Protein AF-A0A9D2LU53-F1 (afdb_monomer_lite)

Foldseek 3Di:
DDLVVLCVLLVHDSPDDPVRLVVSLVVQCQQQPPPHPPVSNDPRVDHNVSNVVSSVVVCVPDCVNVPPPVPDPPPPVPPPPDVVVCVVPDPPDDPDDDDDVVVVVVVVVVVVVD

pLDDT: mean 70.48, std 19.37, range [36.34, 94.06]

Secondary structure (DSSP, 8-state):
--HHHHHHHHT--TT--HHHHHHHHHHHHHHH-TTS-GGG----SS-HHHHHHHHHHHHHH-GGGTTSTTS-----S-SS--GGGGGGGS-S---SPPP-HHHHHHHHHHHH--

Organism: NCBI:txid2838487

InterPro domains:
  IPR001623 DnaJ domain [PF00226] (6-61)
  IPR001623 DnaJ domain [PR00625] (7-25)
  IPR001623 DnaJ domain [PR00625] (25-40)
  IPR001623 DnaJ domain [PR00625] (43-63)
  IPR001623 DnaJ domain [PS50076] (5-72)
  IPR001623 DnaJ domain [SM00271] (4-63)
  IPR001623 DnaJ domain [cd06257] (5-58)
  IPR036869 Chaperone J-domain superfamily [G3DSA:1.10.287.110] (1-62)
  IPR036869 Chaperone J-domain superfamily [SSF46565] (2-61)

Radius of gyration: 22.5 Å; chains: 1; bounding box: 38×45×56 Å

Sequence (114 aa):
MTKTEAFSILGLSPTAGKTEIKKRYRQLMTQVHPDVHESFREAYPYTAQEINTAYALLEKETPVFQNADASGYHKTAHSFCSIDLWVKLIPKGLKEMPENLNLQIQQLLASIKT

Structure (mmCIF, N/CA/C/O backbone):
data_AF-A0A9D2LU53-F1
#
_entry.id   AF-A0A9D2LU53-F1
#
loop_
_atom_site.group_PDB
_atom_site.id
_atom_site.type_symbol
_atom_site.label_atom_id
_atom_site.label_alt_id
_atom_site.label_comp_id
_atom_site.label_asym_id
_atom_site.label_entity_id
_atom_site.label_seq_id
_atom_site.pdbx_PDB_ins_code
_atom_site.Cartn_x
_atom_site.Cartn_y
_atom_site.Cartn_z
_atom_site.occupancy
_atom_site.B_iso_or_equiv
_atom_site.auth_seq_id
_atom_site.auth_comp_id
_atom_site.auth_asym_id
_atom_site.auth_atom_id
_atom_site.pdbx_PDB_model_num
ATOM 1 N N . MET A 1 1 ? 4.186 -0.006 14.122 1.00 76.88 1 MET A N 1
ATOM 2 C CA . MET A 1 1 ? 3.548 0.765 13.045 1.00 76.88 1 MET A CA 1
ATOM 3 C C . MET A 1 1 ? 2.053 0.794 13.310 1.00 76.88 1 MET A C 1
ATOM 5 O O . MET A 1 1 ? 1.490 -0.261 13.586 1.00 76.88 1 MET A O 1
ATOM 9 N N . THR A 1 2 ? 1.442 1.972 13.324 1.00 91.38 2 THR A N 1
ATOM 10 C CA . THR A 1 2 ? 0.004 2.167 13.571 1.00 91.38 2 THR A CA 1
ATOM 11 C C . THR A 1 2 ? -0.784 2.193 12.257 1.00 91.38 2 THR A C 1
ATOM 13 O O . THR A 1 2 ? -0.209 2.360 11.182 1.00 91.38 2 THR A O 1
ATOM 16 N N . LYS A 1 3 ? -2.114 2.042 12.313 1.00 89.50 3 LYS A N 1
ATOM 17 C CA . LYS A 1 3 ? -2.982 2.127 11.125 1.00 89.50 3 LYS A CA 1
ATOM 18 C C . LYS A 1 3 ? -2.814 3.454 10.380 1.00 89.50 3 LYS A C 1
ATOM 20 O O . LYS A 1 3 ? -2.691 3.472 9.160 1.00 89.50 3 LYS A O 1
ATOM 25 N N . THR A 1 4 ? -2.793 4.561 11.117 1.00 90.19 4 THR A N 1
ATOM 26 C CA . THR A 1 4 ? -2.641 5.904 10.546 1.00 90.19 4 THR A CA 1
ATOM 27 C C . THR A 1 4 ? -1.279 6.070 9.881 1.00 90.19 4 THR A C 1
ATOM 29 O O . THR A 1 4 ? -1.207 6.594 8.775 1.00 90.19 4 THR A O 1
ATOM 32 N N . GLU A 1 5 ? -0.213 5.548 10.495 1.00 91.88 5 GLU A N 1
ATOM 33 C CA . GLU A 1 5 ? 1.118 5.496 9.875 1.00 91.88 5 GLU A CA 1
ATOM 34 C C . GLU A 1 5 ? 1.118 4.660 8.592 1.00 91.88 5 GLU A C 1
ATOM 36 O O . GLU A 1 5 ? 1.718 5.073 7.606 1.00 91.88 5 GLU A O 1
ATOM 41 N N . ALA A 1 6 ? 0.409 3.527 8.567 1.00 92.94 6 ALA A N 1
ATOM 42 C CA . ALA A 1 6 ? 0.297 2.682 7.379 1.00 92.94 6 ALA A CA 1
ATOM 43 C C . ALA A 1 6 ? -0.323 3.434 6.192 1.00 92.94 6 ALA A C 1
ATOM 45 O O . ALA A 1 6 ? 0.167 3.344 5.067 1.00 92.94 6 ALA A O 1
ATOM 46 N N . PHE A 1 7 ? -1.382 4.207 6.445 1.00 92.44 7 PHE A N 1
ATOM 47 C CA . PHE A 1 7 ? -2.005 5.051 5.426 1.00 92.44 7 PHE A CA 1
ATOM 48 C C . PHE A 1 7 ? -1.075 6.173 4.960 1.00 92.44 7 PHE A C 1
ATOM 50 O O . PHE A 1 7 ? -0.971 6.400 3.755 1.00 92.44 7 PHE A O 1
ATOM 57 N N . SER A 1 8 ? -0.336 6.803 5.877 1.00 93.31 8 SER A N 1
ATOM 58 C CA . SER A 1 8 ? 0.680 7.804 5.534 1.00 93.31 8 SER A CA 1
ATOM 59 C C . SER A 1 8 ? 1.800 7.225 4.659 1.00 93.31 8 SER A C 1
ATOM 61 O O . SER A 1 8 ? 2.156 7.841 3.657 1.00 93.31 8 SER A O 1
ATOM 63 N N . ILE A 1 9 ? 2.293 6.019 4.972 1.00 93.25 9 ILE A N 1
ATOM 64 C CA . ILE A 1 9 ? 3.332 5.306 4.199 1.00 93.25 9 ILE A CA 1
ATOM 65 C C . ILE A 1 9 ? 2.848 4.906 2.801 1.00 93.25 9 ILE A C 1
ATOM 67 O O . ILE A 1 9 ? 3.660 4.743 1.900 1.00 93.25 9 ILE A O 1
ATOM 71 N N . LEU A 1 10 ? 1.540 4.735 2.592 1.00 91.69 10 LEU A N 1
ATOM 72 C CA . LEU A 1 10 ? 0.971 4.491 1.262 1.00 91.69 10 LEU A CA 1
ATOM 73 C C . LEU A 1 10 ? 0.537 5.780 0.545 1.00 91.69 10 LEU A C 1
ATOM 75 O O . LEU A 1 10 ? 0.115 5.720 -0.613 1.00 91.69 10 LEU A O 1
ATOM 79 N N . GLY A 1 11 ? 0.616 6.935 1.217 1.00 91.19 11 GLY A N 1
ATOM 80 C CA . GLY A 1 11 ? 0.123 8.217 0.713 1.00 91.19 11 GLY A CA 1
ATOM 81 C C . GLY A 1 11 ? -1.395 8.239 0.508 1.00 91.19 11 GLY A C 1
ATOM 82 O O . GLY A 1 11 ? -1.877 8.822 -0.463 1.00 91.19 11 GLY A O 1
ATOM 83 N N . LEU A 1 12 ? -2.145 7.555 1.374 1.00 91.88 12 LEU A N 1
ATOM 84 C CA . LEU A 1 12 ? -3.595 7.396 1.281 1.00 91.88 12 LEU A CA 1
ATOM 85 C C . LEU A 1 12 ? -4.325 8.056 2.453 1.00 91.88 12 LEU A C 1
ATOM 87 O O . LEU A 1 12 ? -3.782 8.226 3.541 1.00 91.88 12 LEU A O 1
ATOM 91 N N . SER A 1 13 ? -5.600 8.379 2.232 1.00 89.38 13 SER A N 1
ATOM 92 C CA . SER A 1 13 ? -6.502 8.790 3.310 1.00 89.38 13 SER A CA 1
ATOM 93 C C . SER A 1 13 ? -6.794 7.611 4.254 1.00 89.38 13 SER A C 1
ATOM 95 O O . SER A 1 13 ? -6.983 6.495 3.765 1.00 89.38 13 SER A O 1
ATOM 97 N N . PRO A 1 14 ? -6.961 7.830 5.574 1.00 87.12 14 PRO A N 1
ATOM 98 C CA . PRO A 1 14 ? -7.431 6.804 6.514 1.00 87.12 14 PRO A CA 1
ATOM 99 C C . PRO A 1 14 ? -8.806 6.206 6.177 1.00 87.12 14 PRO A C 1
ATOM 101 O O . PRO A 1 14 ? -9.181 5.164 6.711 1.00 87.12 14 PRO A O 1
ATOM 104 N N . THR A 1 15 ? -9.569 6.875 5.308 1.00 84.75 15 THR A N 1
ATOM 105 C CA . THR A 1 15 ? -10.874 6.427 4.799 1.00 84.75 15 THR A CA 1
ATOM 106 C C . THR A 1 15 ? -10.786 5.664 3.473 1.00 84.75 15 THR A C 1
ATOM 108 O O . THR A 1 15 ? -11.820 5.275 2.930 1.00 84.75 15 THR A O 1
ATOM 111 N N . ALA A 1 16 ? -9.580 5.459 2.929 1.00 87.06 16 ALA A N 1
ATOM 112 C CA . ALA A 1 16 ? -9.385 4.830 1.627 1.00 87.06 16 ALA A CA 1
ATOM 113 C C . ALA A 1 16 ? -9.884 3.376 1.605 1.00 87.06 16 ALA A C 1
ATOM 115 O O . ALA A 1 16 ? -9.680 2.594 2.538 1.00 87.06 16 ALA A O 1
ATOM 116 N N . GLY A 1 17 ? -10.527 3.007 0.498 1.00 84.44 17 GLY A N 1
ATOM 117 C CA . GLY A 1 17 ? -11.070 1.667 0.297 1.00 84.44 17 GLY A CA 1
ATOM 118 C C . GLY A 1 17 ? -10.005 0.627 -0.072 1.00 84.44 17 GLY A C 1
ATOM 119 O O . GLY A 1 17 ? -8.924 0.941 -0.566 1.00 84.44 17 GLY A O 1
ATOM 120 N N . LYS A 1 18 ? -10.344 -0.658 0.080 1.00 85.06 18 LYS A N 1
ATOM 121 C CA . LYS A 1 18 ? -9.472 -1.811 -0.239 1.00 85.06 18 LYS A CA 1
ATOM 122 C C . LYS A 1 18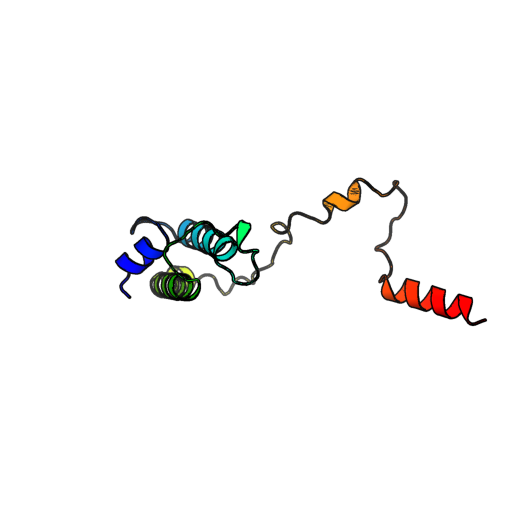 ? -8.882 -1.775 -1.656 1.00 85.06 18 LYS A C 1
ATOM 124 O O . LYS A 1 18 ? -7.724 -2.138 -1.858 1.00 85.06 18 LYS A O 1
ATOM 129 N N . THR A 1 19 ? -9.677 -1.377 -2.646 1.00 85.25 19 THR A N 1
ATOM 130 C CA . THR A 1 19 ? -9.247 -1.281 -4.051 1.00 85.25 19 THR A CA 1
ATOM 131 C C . THR A 1 19 ? -8.170 -0.218 -4.238 1.00 85.25 19 THR A C 1
ATOM 133 O O . THR A 1 19 ? -7.211 -0.432 -4.977 1.00 85.25 19 THR A O 1
ATOM 136 N N . GLU A 1 20 ? -8.298 0.896 -3.526 1.00 89.38 20 GLU A N 1
ATOM 137 C CA . GLU A 1 20 ? -7.374 2.020 -3.567 1.00 89.38 20 GLU A CA 1
ATOM 138 C C . GLU A 1 20 ? -6.058 1.694 -2.857 1.00 89.38 20 GLU A C 1
ATOM 140 O O . GLU A 1 20 ? -4.992 1.916 -3.430 1.00 89.38 20 GLU A O 1
ATOM 145 N N . ILE A 1 21 ? -6.133 1.023 -1.701 1.00 90.38 21 ILE A N 1
ATOM 146 C CA . ILE A 1 21 ? -4.969 0.474 -0.986 1.00 90.38 21 ILE A CA 1
ATOM 147 C C . ILE A 1 21 ? -4.160 -0.452 -1.901 1.00 90.38 21 ILE A C 1
ATOM 149 O O . ILE A 1 21 ? -2.960 -0.251 -2.092 1.00 90.38 21 ILE A O 1
ATOM 153 N N . LYS A 1 22 ? -4.817 -1.426 -2.546 1.00 89.44 22 LYS A N 1
ATOM 154 C CA . LYS A 1 22 ? -4.150 -2.352 -3.478 1.00 89.44 22 LYS A CA 1
ATOM 155 C C . LYS A 1 22 ?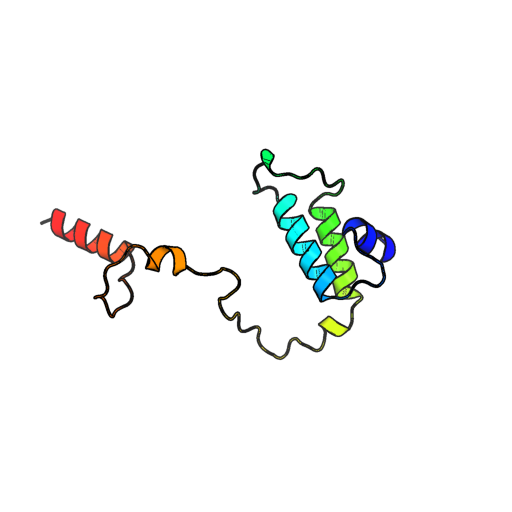 -3.562 -1.640 -4.691 1.00 89.44 22 LYS A C 1
ATOM 157 O O . LYS A 1 22 ? -2.461 -1.972 -5.126 1.00 89.44 22 LYS A O 1
ATOM 162 N N . LYS A 1 23 ? -4.292 -0.681 -5.262 1.00 91.12 23 LYS A N 1
ATOM 163 C CA . LYS A 1 23 ? -3.831 0.078 -6.428 1.00 91.12 23 LYS A CA 1
ATOM 164 C C . LYS A 1 23 ? -2.560 0.854 -6.095 1.00 91.12 23 LYS A C 1
ATOM 166 O O . LYS A 1 23 ? -1.591 0.749 -6.846 1.00 91.12 23 LYS A O 1
ATOM 171 N N . ARG A 1 24 ? -2.546 1.574 -4.970 1.00 91.69 24 ARG A N 1
ATOM 172 C CA . ARG A 1 24 ? -1.380 2.360 -4.561 1.00 91.69 24 ARG A CA 1
ATOM 173 C C . ARG A 1 24 ? -0.189 1.496 -4.195 1.00 91.69 24 ARG A C 1
ATOM 175 O O . ARG A 1 24 ? 0.908 1.777 -4.663 1.00 91.69 24 ARG A O 1
ATOM 182 N N . TYR A 1 25 ? -0.417 0.410 -3.462 1.00 92.38 25 TYR A N 1
ATOM 183 C CA . TYR A 1 25 ? 0.624 -0.566 -3.151 1.00 92.38 25 TYR A CA 1
ATOM 184 C C . TYR A 1 25 ? 1.338 -1.072 -4.415 1.00 92.38 25 TYR A C 1
ATOM 186 O O . TYR A 1 25 ? 2.565 -1.048 -4.488 1.00 92.38 25 TYR A O 1
ATOM 194 N N . ARG A 1 26 ? 0.578 -1.457 -5.452 1.00 90.31 26 ARG A N 1
ATOM 195 C CA . ARG A 1 26 ? 1.154 -1.922 -6.726 1.00 90.31 26 ARG A CA 1
ATOM 196 C C . ARG A 1 26 ? 1.991 -0.845 -7.412 1.00 90.31 26 ARG A C 1
ATOM 198 O O . ARG A 1 26 ? 3.073 -1.154 -7.888 1.00 90.31 26 ARG A O 1
ATOM 205 N N . GLN A 1 27 ? 1.504 0.396 -7.442 1.00 89.81 27 GLN A N 1
ATOM 206 C CA . GLN A 1 27 ? 2.242 1.522 -8.021 1.00 89.81 27 GLN A CA 1
ATOM 207 C C . GLN A 1 27 ? 3.569 1.755 -7.294 1.00 89.81 27 GLN A C 1
ATOM 209 O O . GLN A 1 27 ? 4.602 1.856 -7.944 1.00 89.81 27 GLN A O 1
ATOM 214 N N . LEU A 1 28 ? 3.545 1.770 -5.958 1.00 89.88 28 LEU A N 1
ATOM 215 C CA . LEU A 1 28 ? 4.742 1.971 -5.142 1.00 89.88 28 LEU A CA 1
ATOM 216 C C . LEU A 1 28 ? 5.751 0.832 -5.318 1.00 89.88 28 LEU A C 1
ATOM 218 O O . LEU A 1 28 ? 6.942 1.086 -5.464 1.00 89.88 28 LEU A O 1
ATOM 222 N N . MET A 1 29 ? 5.298 -0.421 -5.384 1.00 89.50 29 MET A N 1
ATOM 223 C CA . MET A 1 29 ? 6.204 -1.544 -5.636 1.00 89.50 29 MET A CA 1
ATOM 224 C C . MET A 1 29 ? 6.849 -1.473 -7.017 1.00 89.50 29 MET A C 1
ATOM 226 O O . MET A 1 29 ? 8.038 -1.732 -7.133 1.00 89.50 29 MET A O 1
ATOM 230 N N . THR A 1 30 ? 6.125 -1.053 -8.055 1.00 85.44 30 THR A N 1
ATOM 231 C CA . THR A 1 30 ? 6.725 -0.839 -9.382 1.00 85.44 30 THR A CA 1
ATOM 232 C C . THR A 1 30 ? 7.784 0.270 -9.389 1.00 85.44 30 THR A C 1
ATOM 234 O O . THR A 1 30 ? 8.625 0.278 -10.275 1.00 85.44 30 THR A O 1
ATOM 237 N N . GLN A 1 31 ? 7.775 1.184 -8.418 1.00 84.00 31 GLN A N 1
ATOM 238 C CA . GLN A 1 31 ? 8.757 2.269 -8.320 1.00 84.00 31 GLN A CA 1
ATOM 239 C C . GLN A 1 31 ? 9.949 1.916 -7.422 1.00 84.00 31 GLN A C 1
ATOM 241 O O . GLN A 1 31 ? 11.082 2.277 -7.723 1.00 84.00 31 GLN A O 1
ATOM 246 N N . VAL A 1 32 ? 9.700 1.229 -6.303 1.00 85.00 32 VAL A N 1
ATOM 247 C CA . VAL A 1 32 ? 10.698 1.027 -5.237 1.00 85.00 32 VAL A CA 1
ATOM 248 C C . VAL A 1 32 ? 11.397 -0.337 -5.335 1.00 85.00 32 VAL A C 1
ATOM 250 O O . VAL A 1 32 ? 12.426 -0.541 -4.683 1.00 85.00 32 VAL A O 1
ATOM 253 N N . HIS A 1 33 ? 10.874 -1.274 -6.138 1.00 77.06 33 HIS A N 1
ATOM 254 C CA . HIS A 1 33 ? 11.430 -2.623 -6.247 1.00 77.06 33 HIS A CA 1
ATOM 255 C C . HIS A 1 33 ? 12.897 -2.596 -6.719 1.00 77.06 33 HIS A C 1
ATOM 257 O O . HIS A 1 33 ? 13.213 -1.894 -7.676 1.00 77.06 33 HIS A O 1
ATOM 263 N N . PRO A 1 34 ? 13.797 -3.369 -6.084 1.00 75.50 34 PRO A N 1
ATOM 264 C CA . PRO A 1 34 ? 15.235 -3.325 -6.371 1.00 75.50 34 PRO A CA 1
ATOM 265 C C . PRO A 1 34 ? 15.616 -3.761 -7.795 1.00 75.50 34 PRO A C 1
ATOM 267 O O . PRO A 1 34 ? 16.709 -3.448 -8.246 1.00 75.50 34 PRO A O 1
ATOM 270 N N . ASP A 1 35 ? 14.730 -4.473 -8.493 1.00 77.75 35 ASP A N 1
ATOM 271 C CA . ASP A 1 35 ? 14.906 -4.876 -9.902 1.00 77.75 35 ASP A CA 1
ATOM 272 C C . ASP A 1 35 ? 14.562 -3.754 -10.900 1.00 77.75 35 ASP A C 1
ATOM 274 O O . ASP A 1 35 ? 14.796 -3.871 -12.099 1.00 77.75 35 ASP A O 1
ATOM 278 N N . VAL A 1 36 ? 13.972 -2.654 -10.425 1.00 75.00 36 VAL A N 1
ATOM 279 C CA . VAL A 1 36 ? 13.637 -1.504 -11.266 1.00 75.00 36 VAL A CA 1
ATOM 280 C C . VAL A 1 36 ? 14.874 -0.620 -11.370 1.00 75.00 36 VAL A C 1
ATOM 282 O O . VAL A 1 36 ? 15.501 -0.290 -10.365 1.00 75.00 36 VAL A O 1
ATOM 285 N N . HIS A 1 37 ? 15.234 -0.233 -12.596 1.00 65.81 37 HIS A N 1
ATOM 286 C CA . HIS A 1 37 ? 16.383 0.635 -12.845 1.00 65.81 37 HIS A CA 1
ATOM 287 C C . HIS A 1 37 ? 16.302 1.927 -12.014 1.00 65.81 37 HIS A C 1
ATOM 289 O O . HIS A 1 37 ? 15.303 2.645 -12.077 1.00 65.81 37 HIS A O 1
ATOM 295 N N . GLU A 1 38 ? 17.391 2.251 -11.304 1.00 66.31 38 GLU A N 1
ATOM 296 C CA . GLU A 1 38 ? 17.539 3.411 -10.401 1.00 66.31 38 GLU A CA 1
ATOM 297 C C . GLU A 1 38 ? 17.080 4.740 -11.038 1.00 66.31 38 GLU A C 1
ATOM 299 O O . GLU A 1 38 ? 16.577 5.627 -10.357 1.00 66.31 38 GLU A O 1
ATOM 304 N N . SER A 1 39 ? 17.180 4.861 -12.366 1.00 64.56 39 SER A N 1
ATOM 305 C CA . SER A 1 39 ? 16.753 6.028 -13.149 1.00 64.56 39 SER A CA 1
ATOM 306 C C . SER A 1 39 ? 15.250 6.333 -13.081 1.00 64.56 39 SER A C 1
ATOM 308 O O . SER A 1 39 ? 14.857 7.471 -13.319 1.00 64.56 39 SER A O 1
ATOM 310 N N . PHE A 1 40 ? 14.412 5.338 -12.780 1.00 60.66 40 PHE A N 1
ATOM 311 C CA . PHE A 1 40 ? 12.954 5.480 -12.649 1.00 60.66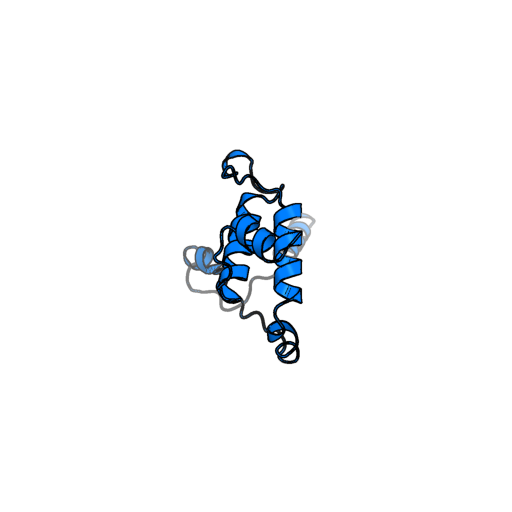 40 PHE A CA 1
ATOM 312 C C . PHE A 1 40 ? 12.486 5.503 -11.195 1.00 60.66 40 PHE A C 1
ATOM 314 O O . PHE A 1 40 ? 11.280 5.517 -10.933 1.00 60.66 40 PHE A O 1
ATOM 321 N N . ARG A 1 41 ? 13.425 5.499 -10.245 1.00 64.56 41 ARG A N 1
ATOM 322 C CA . ARG A 1 41 ? 13.114 5.559 -8.826 1.00 64.56 41 ARG A CA 1
ATOM 323 C C . ARG A 1 41 ? 12.633 6.970 -8.506 1.00 64.56 41 ARG A C 1
ATOM 325 O O . ARG A 1 41 ? 13.421 7.871 -8.233 1.00 64.56 41 ARG A O 1
ATOM 332 N N . GLU A 1 42 ? 11.320 7.179 -8.582 1.00 65.12 42 GLU A N 1
ATOM 333 C CA . GLU A 1 42 ? 10.709 8.340 -7.941 1.00 65.12 42 GLU A CA 1
ATOM 334 C C . GLU A 1 42 ? 11.150 8.320 -6.474 1.00 65.12 42 GLU A C 1
ATOM 336 O O . GLU A 1 42 ? 11.107 7.269 -5.830 1.00 65.12 42 GLU A O 1
ATOM 341 N N . ALA A 1 43 ? 11.648 9.456 -5.977 1.00 70.88 43 ALA A N 1
ATOM 342 C CA . ALA A 1 43 ? 12.196 9.591 -4.632 1.00 70.88 43 ALA A CA 1
ATOM 343 C C . ALA A 1 43 ? 11.072 9.482 -3.590 1.00 70.88 43 ALA A C 1
ATOM 345 O O . ALA A 1 43 ? 10.640 10.467 -2.994 1.00 70.88 43 ALA A O 1
ATOM 346 N N . TYR A 1 44 ? 10.552 8.272 -3.412 1.00 82.44 44 TYR A N 1
ATOM 347 C CA . TYR A 1 44 ? 9.623 7.955 -2.353 1.00 82.44 44 TYR A CA 1
ATOM 348 C C . TYR A 1 44 ? 10.426 7.777 -1.061 1.00 82.44 44 TYR A C 1
ATOM 350 O O . TYR A 1 44 ? 11.423 7.053 -1.062 1.00 82.44 44 TYR A O 1
ATOM 358 N N . PRO A 1 45 ? 10.033 8.430 0.044 1.00 84.25 45 PRO A N 1
ATOM 359 C CA . PRO A 1 45 ? 10.846 8.468 1.259 1.00 84.25 45 PRO A CA 1
ATOM 360 C C . PRO A 1 45 ? 10.873 7.134 2.018 1.00 84.25 45 PRO A C 1
ATOM 362 O O . PRO A 1 45 ? 11.629 7.004 2.976 1.00 84.25 45 PRO A O 1
ATOM 365 N N . TYR A 1 46 ? 10.055 6.160 1.607 1.00 88.44 46 TYR A N 1
ATOM 366 C CA . TYR A 1 46 ? 9.903 4.872 2.275 1.00 88.44 46 TYR A CA 1
ATOM 367 C C . TYR A 1 46 ? 10.470 3.726 1.440 1.00 88.44 46 TYR A C 1
ATOM 369 O O . TYR A 1 46 ? 10.322 3.665 0.217 1.00 88.44 46 TYR A O 1
ATOM 377 N N . THR A 1 47 ? 11.083 2.774 2.132 1.00 89.25 47 THR A N 1
ATOM 378 C CA . THR A 1 47 ? 11.639 1.551 1.556 1.00 89.25 47 THR A CA 1
ATOM 379 C C . THR A 1 47 ? 10.544 0.554 1.171 1.00 89.25 47 THR A C 1
ATOM 381 O O . THR A 1 47 ? 9.437 0.558 1.714 1.00 89.25 47 THR A O 1
ATOM 384 N N . ALA A 1 48 ? 10.869 -0.384 0.273 1.00 89.38 48 ALA A N 1
ATOM 385 C CA . ALA A 1 48 ? 9.948 -1.463 -0.093 1.00 89.38 48 ALA A CA 1
ATOM 386 C C . ALA A 1 48 ? 9.496 -2.281 1.132 1.00 89.38 48 ALA A C 1
ATOM 388 O O . ALA A 1 48 ? 8.353 -2.733 1.197 1.00 89.38 48 ALA A O 1
ATOM 389 N N . GLN A 1 49 ? 10.374 -2.445 2.124 1.00 90.38 49 GLN A N 1
ATOM 390 C CA . GLN A 1 49 ? 10.054 -3.155 3.357 1.00 90.38 49 GLN A CA 1
ATOM 391 C C . GLN A 1 49 ? 8.970 -2.430 4.163 1.00 90.38 49 GLN A C 1
ATOM 393 O O . GLN A 1 49 ? 8.010 -3.070 4.581 1.00 90.38 49 GLN A O 1
ATOM 398 N N . GLU A 1 50 ? 9.081 -1.113 4.333 1.00 92.38 50 GLU A N 1
ATOM 399 C CA . GLU A 1 50 ? 8.085 -0.301 5.048 1.00 92.38 50 GLU A CA 1
ATOM 400 C C . GLU A 1 50 ? 6.736 -0.270 4.322 1.00 92.38 50 GLU A C 1
ATOM 402 O O . GLU A 1 50 ? 5.678 -0.359 4.941 1.00 92.38 50 GLU A O 1
ATOM 407 N N . ILE A 1 51 ? 6.755 -0.224 2.989 1.00 93.00 51 ILE A N 1
ATOM 408 C CA . ILE A 1 51 ? 5.530 -0.287 2.184 1.00 93.00 51 ILE A CA 1
ATOM 409 C C . ILE A 1 51 ? 4.848 -1.661 2.338 1.00 93.00 51 ILE A C 1
ATOM 411 O O . ILE A 1 51 ? 3.621 -1.743 2.439 1.00 93.00 51 ILE A O 1
ATOM 415 N N . ASN A 1 52 ? 5.625 -2.748 2.399 1.00 92.31 52 ASN A N 1
ATOM 416 C CA . ASN A 1 52 ? 5.102 -4.100 2.615 1.00 92.31 52 ASN A CA 1
ATOM 417 C C . ASN A 1 52 ? 4.512 -4.280 4.020 1.00 92.31 52 ASN A C 1
ATOM 419 O O . ASN A 1 52 ? 3.428 -4.854 4.153 1.00 92.31 52 ASN A O 1
ATOM 423 N N . THR A 1 53 ? 5.182 -3.779 5.064 1.00 94.06 53 THR A N 1
ATOM 424 C CA . THR A 1 53 ? 4.650 -3.836 6.436 1.00 94.06 53 THR A CA 1
ATOM 425 C C . THR A 1 53 ? 3.367 -3.014 6.565 1.00 94.06 53 THR A C 1
ATOM 427 O O . THR A 1 53 ? 2.423 -3.466 7.219 1.00 94.06 53 THR A O 1
ATOM 430 N N . ALA A 1 54 ? 3.285 -1.868 5.881 1.00 93.69 54 ALA A N 1
ATOM 431 C CA . ALA A 1 54 ? 2.074 -1.060 5.787 1.00 93.69 54 ALA A CA 1
ATOM 432 C C . ALA A 1 54 ? 0.906 -1.776 5.131 1.00 93.69 54 ALA A C 1
ATOM 434 O O . ALA A 1 54 ? -0.185 -1.830 5.708 1.00 93.69 54 ALA A O 1
ATOM 435 N N . TYR A 1 55 ? 1.136 -2.387 3.975 1.00 92.56 55 TYR A N 1
ATOM 436 C CA . TYR A 1 55 ? 0.100 -3.144 3.291 1.00 92.56 55 TYR A CA 1
ATOM 437 C C . TYR A 1 55 ? -0.405 -4.330 4.131 1.00 92.56 55 TYR A C 1
ATOM 439 O O . TYR A 1 55 ? -1.615 -4.481 4.300 1.00 92.56 55 TYR A O 1
ATOM 447 N N . ALA A 1 56 ? 0.499 -5.117 4.724 1.00 91.69 56 ALA A N 1
ATOM 448 C CA . ALA A 1 56 ? 0.138 -6.285 5.531 1.00 91.69 56 ALA A CA 1
ATOM 449 C C . ALA A 1 56 ? -0.713 -5.924 6.763 1.00 91.69 56 ALA A C 1
ATOM 451 O O . ALA A 1 56 ? -1.642 -6.651 7.121 1.00 91.69 56 ALA A O 1
ATOM 452 N N . LEU A 1 57 ? -0.425 -4.785 7.404 1.00 91.81 57 LEU A N 1
ATOM 453 C CA . LEU A 1 57 ? -1.213 -4.296 8.535 1.00 91.81 57 LEU A CA 1
ATOM 454 C C . LEU A 1 57 ? -2.635 -3.917 8.099 1.00 91.81 57 LEU A C 1
ATOM 456 O O . LEU A 1 57 ? -3.605 -4.349 8.724 1.00 91.81 57 LEU A O 1
ATOM 460 N N . LEU A 1 58 ? -2.771 -3.170 6.998 1.00 88.31 58 LEU A N 1
ATOM 461 C CA . LEU A 1 58 ? -4.079 -2.767 6.472 1.00 88.31 58 LEU A CA 1
ATOM 462 C C . LEU A 1 58 ? -4.903 -3.956 5.958 1.00 88.31 58 LEU A C 1
ATOM 464 O O . LEU A 1 58 ? -6.125 -3.973 6.112 1.00 88.31 58 LEU A O 1
ATOM 468 N N . GLU A 1 59 ? -4.251 -4.965 5.380 1.00 85.50 59 GLU A N 1
ATOM 469 C CA . GLU A 1 59 ? -4.893 -6.202 4.925 1.00 85.50 59 GLU A CA 1
ATOM 470 C C . GLU A 1 59 ? -5.435 -7.032 6.099 1.00 85.50 59 GLU A C 1
ATOM 472 O O . GLU A 1 59 ? -6.557 -7.531 6.035 1.00 85.50 59 GLU A O 1
ATOM 477 N N . LYS A 1 60 ? -4.698 -7.107 7.216 1.00 82.69 60 LYS A N 1
ATOM 478 C CA . LYS A 1 60 ? -5.142 -7.814 8.428 1.00 82.69 60 LYS A CA 1
ATOM 479 C C . LYS A 1 60 ? -6.317 -7.124 9.127 1.00 82.69 60 LYS A C 1
ATOM 481 O O . LYS A 1 60 ? -7.186 -7.794 9.678 1.00 82.69 60 LYS A O 1
ATOM 486 N N . GLU A 1 61 ? -6.344 -5.795 9.125 1.00 72.88 61 GLU A N 1
ATOM 487 C CA . GLU A 1 61 ? -7.398 -5.010 9.781 1.00 72.88 61 GLU A CA 1
ATOM 488 C C . GLU A 1 61 ? -8.704 -4.926 8.990 1.00 72.88 61 GLU A C 1
ATOM 490 O O . GLU 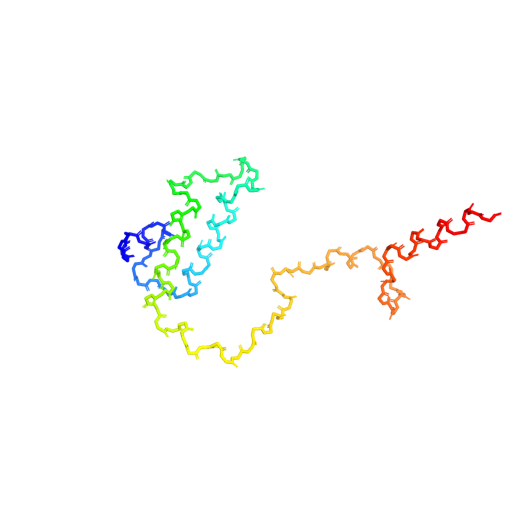A 1 61 ? -9.716 -4.457 9.511 1.00 72.88 61 GLU A O 1
ATOM 495 N N . THR A 1 62 ? -8.700 -5.336 7.725 1.00 65.44 62 THR A N 1
ATOM 496 C CA . THR A 1 62 ? -9.883 -5.277 6.874 1.00 65.44 62 THR A CA 1
ATOM 497 C C . THR A 1 62 ? -10.557 -6.660 6.846 1.00 65.44 62 THR A C 1
ATOM 499 O O . THR A 1 62 ? -10.176 -7.527 6.062 1.00 65.44 62 THR A O 1
ATOM 502 N N . PRO A 1 63 ? -11.618 -6.904 7.646 1.00 57.56 63 PRO A N 1
ATOM 503 C CA . PRO A 1 63 ? -12.299 -8.210 7.707 1.00 57.56 63 PRO A CA 1
ATOM 504 C C . PRO A 1 63 ? -12.955 -8.633 6.376 1.00 57.56 63 PRO A C 1
ATOM 506 O O . PRO A 1 63 ? -13.367 -9.777 6.199 1.00 57.56 63 PRO A O 1
ATOM 509 N N . VAL A 1 64 ? -13.002 -7.726 5.393 1.00 53.31 64 VAL A N 1
ATOM 510 C CA . VAL A 1 64 ? -13.457 -7.958 4.011 1.00 53.31 64 VAL A CA 1
ATOM 511 C C . VAL A 1 64 ? -12.503 -8.876 3.220 1.00 53.31 64 VAL A C 1
ATOM 513 O O . VAL A 1 64 ? -12.806 -9.262 2.093 1.00 53.31 64 VAL A O 1
ATOM 516 N N . PHE A 1 65 ? -11.324 -9.221 3.749 1.00 51.81 65 PHE A N 1
ATOM 517 C CA . PHE A 1 65 ? -10.439 -10.218 3.132 1.00 51.81 65 PHE A CA 1
ATOM 518 C C . PHE A 1 65 ? -10.782 -11.663 3.510 1.00 51.81 65 PHE A C 1
ATOM 520 O O . PHE A 1 65 ? -10.559 -12.531 2.689 1.00 51.81 65 PHE A O 1
ATOM 527 N N . GLN A 1 66 ? -11.405 -11.930 4.662 1.00 52.28 66 GLN A N 1
ATOM 528 C CA . GLN A 1 66 ? -11.603 -13.309 5.146 1.00 52.28 66 GLN A CA 1
ATOM 529 C C . GLN A 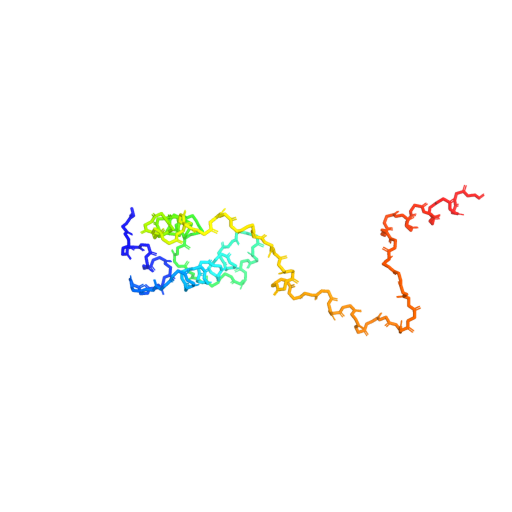1 66 ? -12.825 -14.034 4.552 1.00 52.28 66 GLN A C 1
ATOM 531 O O . GLN A 1 66 ? -12.994 -15.226 4.781 1.00 52.28 66 GLN A O 1
ATOM 536 N N . ASN A 1 67 ? -13.680 -13.344 3.788 1.00 45.53 67 ASN A N 1
ATOM 537 C CA . ASN A 1 67 ? -14.960 -13.894 3.311 1.00 45.53 67 ASN A CA 1
ATOM 538 C C . ASN A 1 67 ? -15.065 -14.038 1.777 1.00 45.53 67 ASN A C 1
ATOM 540 O O . ASN A 1 67 ? -16.144 -14.335 1.272 1.00 45.53 67 ASN A O 1
ATOM 544 N N . ALA A 1 68 ? -13.979 -13.826 1.022 1.00 49.22 68 ALA A N 1
ATOM 545 C CA . ALA A 1 68 ? -13.985 -13.914 -0.448 1.00 49.22 68 ALA A CA 1
ATOM 546 C C . ALA A 1 68 ? -13.185 -15.107 -1.014 1.00 49.22 68 ALA A C 1
ATOM 548 O O . ALA A 1 68 ? -13.221 -15.353 -2.220 1.00 49.22 68 ALA A O 1
ATOM 549 N N . ASP A 1 69 ? -12.511 -15.881 -0.161 1.00 44.88 69 ASP A N 1
ATOM 550 C CA . ASP A 1 69 ? -11.453 -16.813 -0.578 1.00 44.88 69 ASP A CA 1
ATOM 551 C C . ASP A 1 69 ? -11.958 -18.240 -0.876 1.00 44.88 69 ASP A C 1
ATOM 553 O O . ASP A 1 69 ? -11.168 -19.167 -1.031 1.00 44.88 69 ASP A O 1
ATOM 557 N N . ALA A 1 70 ? -13.278 -18.426 -0.990 1.00 45.44 70 ALA A N 1
ATOM 558 C CA . ALA A 1 70 ? -13.888 -19.660 -1.502 1.00 45.44 70 ALA A CA 1
ATOM 559 C C . ALA A 1 70 ? -14.235 -19.586 -3.003 1.00 45.44 70 ALA A C 1
ATOM 561 O O . ALA A 1 70 ? -14.642 -20.584 -3.594 1.00 45.44 70 ALA A O 1
ATOM 562 N N . SER A 1 71 ? -14.063 -18.426 -3.647 1.00 40.62 71 SER A N 1
ATOM 563 C CA . SER A 1 71 ? -14.203 -18.294 -5.098 1.00 40.62 71 SER A CA 1
ATOM 564 C C . SER A 1 71 ? -12.813 -18.227 -5.711 1.00 40.62 71 SER A C 1
ATOM 566 O O . SER A 1 71 ? -12.125 -17.210 -5.623 1.00 40.62 71 SER A O 1
ATOM 568 N N . GLY A 1 72 ? -12.377 -19.355 -6.272 1.00 36.34 72 GLY A N 1
ATOM 569 C CA . GLY A 1 72 ? -11.074 -19.507 -6.900 1.00 36.34 72 GLY A CA 1
ATOM 570 C C . GLY A 1 72 ? -10.761 -18.328 -7.814 1.00 36.34 72 GLY A C 1
ATOM 571 O O . GLY A 1 72 ? -11.529 -18.009 -8.719 1.00 36.34 72 GLY A O 1
ATOM 572 N N . TYR A 1 73 ? -9.621 -17.692 -7.557 1.00 37.59 73 TYR A N 1
ATOM 573 C CA . TYR A 1 73 ? -9.048 -16.613 -8.348 1.00 37.59 73 TYR A CA 1
ATOM 574 C C . TYR A 1 73 ? -8.711 -17.145 -9.752 1.00 37.59 73 TYR A C 1
ATOM 576 O O . TYR A 1 73 ? -7.571 -17.492 -10.060 1.00 37.59 73 TYR A O 1
ATOM 584 N N . HIS A 1 74 ? -9.717 -17.245 -10.617 1.00 42.62 74 HIS A N 1
ATOM 585 C CA . HIS A 1 74 ? -9.529 -17.420 -12.044 1.00 42.62 74 HIS A CA 1
ATOM 586 C C . HIS A 1 74 ? -8.957 -16.101 -12.551 1.00 42.62 74 HIS A C 1
ATOM 588 O O . HIS A 1 74 ? -9.663 -15.120 -12.771 1.00 42.62 74 HIS A O 1
ATOM 594 N N . LYS A 1 75 ? -7.628 -16.064 -12.674 1.00 40.75 75 LYS A N 1
ATOM 595 C CA . LYS A 1 75 ? -6.923 -15.025 -13.417 1.00 40.75 75 LYS A CA 1
ATOM 596 C C . LYS A 1 75 ? -7.445 -15.081 -14.851 1.00 40.75 75 LYS A C 1
ATOM 598 O O . LYS A 1 75 ? -6.907 -15.823 -15.665 1.00 40.75 75 LYS A O 1
ATOM 603 N N . THR A 1 76 ? -8.482 -14.322 -15.192 1.00 39.16 76 THR A N 1
ATOM 604 C CA . THR A 1 76 ? -8.689 -13.978 -16.598 1.00 39.16 76 THR A CA 1
ATOM 605 C C . THR A 1 76 ? -7.457 -13.182 -16.999 1.00 39.16 76 THR A C 1
ATOM 607 O O . THR A 1 76 ? -7.172 -12.138 -16.407 1.00 39.16 76 THR A O 1
ATOM 610 N N . ALA A 1 77 ? -6.673 -13.740 -17.916 1.00 42.81 77 ALA A N 1
ATOM 611 C CA . ALA A 1 77 ? -5.388 -13.243 -18.384 1.00 42.81 77 ALA A CA 1
ATOM 612 C C . ALA A 1 77 ? -5.520 -11.890 -19.114 1.00 42.81 77 ALA A C 1
ATOM 614 O O . ALA A 1 77 ? -5.335 -11.809 -20.320 1.00 42.81 77 ALA A O 1
ATOM 615 N N . HIS A 1 78 ? -5.881 -10.825 -18.393 1.00 43.06 78 HIS A N 1
ATOM 616 C CA . HIS A 1 78 ? -6.160 -9.515 -18.984 1.00 43.06 78 HIS A CA 1
ATOM 617 C C . HIS A 1 78 ? -5.679 -8.336 -18.113 1.00 43.06 78 HIS A C 1
ATOM 619 O O . HIS A 1 78 ? -6.309 -7.285 -18.021 1.00 43.06 78 HIS A O 1
ATOM 625 N N . SER A 1 79 ? -4.532 -8.488 -17.449 1.00 40.06 79 SER A N 1
ATOM 626 C CA . SER A 1 79 ? -3.771 -7.328 -16.944 1.00 40.06 79 SER A CA 1
ATOM 627 C C . SER A 1 79 ? -2.268 -7.407 -17.191 1.00 40.06 79 SER A C 1
ATOM 629 O O . SER A 1 79 ? -1.557 -6.448 -16.912 1.00 40.06 79 SER A O 1
ATOM 631 N N . PHE A 1 80 ? -1.780 -8.521 -17.730 1.00 43.22 80 PHE A N 1
ATOM 632 C CA . PHE A 1 80 ? -0.837 -8.416 -18.827 1.00 43.22 80 PHE A CA 1
ATOM 633 C C . PHE A 1 80 ? -1.737 -8.261 -20.042 1.00 43.22 80 PHE A C 1
ATOM 635 O O . PHE A 1 80 ? -2.323 -9.248 -20.480 1.00 43.22 80 PHE A O 1
ATOM 642 N N . CYS A 1 81 ? -1.958 -7.034 -20.518 1.00 44.16 81 CYS A N 1
ATOM 643 C CA . CYS A 1 81 ? -2.476 -6.881 -21.870 1.00 44.16 81 CYS A CA 1
ATOM 644 C C . CYS A 1 81 ? -1.396 -7.423 -22.794 1.00 44.16 81 CYS A C 1
ATOM 646 O O . CYS A 1 81 ? -0.428 -6.753 -23.125 1.00 44.16 81 CYS A O 1
ATOM 648 N N . SER A 1 82 ? -1.582 -8.707 -23.050 1.00 43.09 82 SER A N 1
ATOM 649 C CA . SER A 1 82 ? -1.683 -9.285 -24.352 1.00 43.09 82 SER A CA 1
ATOM 650 C C . SER A 1 82 ? -0.444 -9.176 -25.218 1.00 43.09 82 SER A C 1
ATOM 652 O O . SER A 1 82 ? 0.009 -8.120 -25.651 1.00 43.09 82 SER A O 1
ATOM 654 N N . ILE A 1 83 ? -0.005 -10.365 -25.590 1.00 45.66 83 ILE A N 1
ATOM 655 C CA . ILE A 1 83 ? 0.815 -10.674 -26.751 1.00 45.66 83 ILE A CA 1
ATOM 656 C C . ILE A 1 83 ? 0.195 -10.080 -28.047 1.00 45.66 83 ILE A C 1
ATOM 658 O O . ILE A 1 83 ? 0.795 -10.211 -29.098 1.00 45.66 83 ILE A O 1
ATOM 662 N N . ASP A 1 84 ? -0.928 -9.345 -28.009 1.00 42.91 84 ASP A N 1
ATOM 663 C CA . ASP A 1 84 ? -1.513 -8.542 -29.101 1.00 42.91 84 ASP A CA 1
ATOM 664 C C . ASP A 1 84 ? -0.551 -7.575 -29.812 1.00 42.91 84 ASP A C 1
ATOM 666 O O . ASP A 1 84 ? -0.860 -7.120 -30.915 1.00 42.91 84 ASP A O 1
ATOM 670 N N . LEU A 1 85 ? 0.637 -7.287 -29.267 1.00 42.94 85 LEU A N 1
ATOM 671 C CA . LEU A 1 85 ? 1.687 -6.630 -30.058 1.00 42.94 85 LEU A CA 1
ATOM 672 C C . LEU A 1 85 ? 2.178 -7.513 -31.230 1.00 42.94 85 LEU A C 1
ATOM 674 O O . LEU A 1 85 ? 2.578 -6.994 -32.269 1.00 42.94 85 LEU A O 1
ATOM 678 N N . TRP A 1 86 ? 2.097 -8.839 -31.093 1.00 42.03 86 TRP A N 1
ATOM 679 C CA . TRP A 1 86 ? 2.508 -9.831 -32.092 1.00 42.03 86 TRP A CA 1
ATOM 680 C C . TRP A 1 86 ? 1.497 -10.024 -33.225 1.00 42.03 86 TRP A C 1
ATOM 682 O O . TRP A 1 86 ? 1.862 -10.505 -34.295 1.00 42.03 86 TRP A O 1
ATOM 692 N N . VAL A 1 87 ? 0.241 -9.601 -33.049 1.00 45.59 87 VAL A N 1
ATOM 693 C CA . VAL A 1 87 ? -0.801 -9.745 -34.084 1.00 45.59 87 VAL A CA 1
ATOM 694 C C . VAL A 1 87 ? -0.540 -8.830 -35.290 1.00 45.59 87 VAL A C 1
ATOM 696 O O . VAL A 1 87 ? -1.021 -9.100 -36.388 1.00 45.59 87 VAL A O 1
ATOM 699 N N . LYS A 1 88 ? 0.272 -7.775 -35.141 1.00 47.50 88 LYS A N 1
ATOM 700 C CA . LYS A 1 88 ? 0.630 -6.891 -36.264 1.00 47.50 88 LYS A CA 1
ATOM 701 C C . LYS A 1 88 ? 1.740 -7.432 -37.171 1.00 47.50 88 LYS A C 1
ATOM 703 O O . LYS A 1 88 ? 1.987 -6.819 -38.206 1.00 47.50 88 LYS A O 1
ATOM 708 N N . LEU A 1 89 ? 2.379 -8.554 -36.826 1.00 49.75 89 LEU A N 1
ATOM 709 C CA . LEU A 1 89 ? 3.537 -9.080 -37.558 1.00 49.75 89 LEU A CA 1
ATOM 710 C C . LEU A 1 89 ? 3.371 -10.538 -38.016 1.00 49.75 89 LEU A C 1
ATOM 712 O O . LEU A 1 89 ? 4.359 -11.254 -38.092 1.00 49.75 89 LEU A O 1
ATOM 716 N N . ILE A 1 90 ? 2.161 -11.022 -38.317 1.00 41.88 90 ILE A N 1
ATOM 717 C CA . ILE A 1 90 ? 2.005 -12.339 -38.965 1.00 41.88 90 ILE A CA 1
ATOM 718 C C . ILE A 1 90 ? 0.861 -12.287 -39.998 1.00 41.88 90 ILE A C 1
ATOM 720 O O . ILE A 1 90 ? -0.255 -11.895 -39.648 1.00 41.88 90 ILE A O 1
ATOM 724 N N . PRO A 1 91 ? 1.093 -12.656 -41.275 1.00 48.31 91 PRO A N 1
ATOM 725 C CA . PRO A 1 91 ? 0.037 -12.736 -42.279 1.00 48.31 91 PRO A CA 1
ATOM 726 C C . PRO A 1 91 ? -0.992 -13.818 -41.921 1.00 48.31 91 PRO A C 1
ATOM 728 O O . PRO A 1 91 ? -0.671 -14.872 -41.374 1.00 48.31 91 PRO A O 1
ATOM 731 N N . LYS A 1 92 ? -2.261 -13.540 -42.235 1.00 46.19 92 LYS A N 1
ATOM 732 C CA . LYS A 1 92 ? -3.406 -14.402 -41.921 1.00 46.19 92 LYS A CA 1
ATOM 733 C C . LYS A 1 92 ? -3.284 -15.748 -42.642 1.00 46.19 92 LYS A C 1
ATOM 735 O O . LYS A 1 92 ? -3.509 -15.807 -43.846 1.00 46.19 92 LYS A O 1
ATOM 740 N N . GLY A 1 93 ? -2.970 -16.819 -41.912 1.00 52.22 93 GLY A N 1
ATOM 741 C CA . GLY A 1 93 ? -2.940 -18.155 -42.515 1.00 52.22 93 GLY A CA 1
ATOM 742 C C . GLY A 1 93 ? -2.624 -19.362 -41.630 1.00 52.2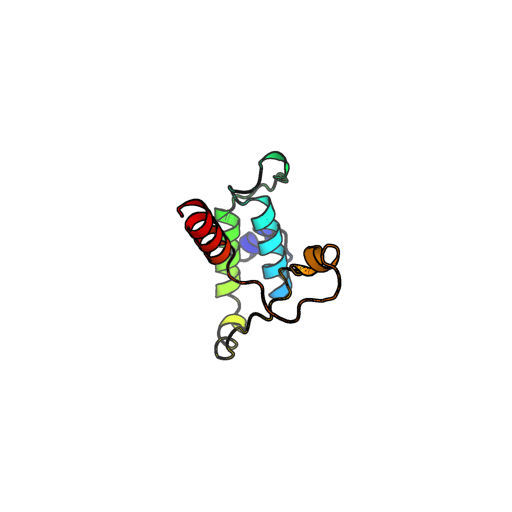2 93 GLY A C 1
ATOM 743 O O . GLY A 1 93 ? -2.742 -20.474 -42.128 1.00 52.22 93 GLY A O 1
ATOM 744 N N . LEU A 1 94 ? -2.261 -19.217 -40.352 1.00 43.06 94 LEU A N 1
ATOM 745 C CA . LEU A 1 94 ? -1.890 -20.365 -39.510 1.00 43.06 94 LEU A CA 1
ATOM 746 C C . LEU A 1 94 ? -2.895 -20.558 -38.371 1.00 43.06 94 LEU A C 1
ATOM 748 O O . LEU A 1 94 ? -2.994 -19.745 -37.458 1.00 43.06 94 LEU A O 1
ATOM 752 N N . LYS A 1 95 ? -3.685 -21.631 -38.483 1.00 50.31 95 LYS A N 1
ATOM 753 C CA . LYS A 1 95 ? -4.781 -22.012 -37.580 1.00 50.31 95 LYS A CA 1
ATOM 754 C C . LYS A 1 95 ? -4.312 -22.861 -36.389 1.00 50.31 95 LYS A C 1
ATOM 756 O O . LYS A 1 95 ? -5.152 -23.402 -35.684 1.00 50.31 95 LYS A O 1
ATOM 761 N N . GLU A 1 96 ? -3.015 -22.987 -36.127 1.00 47.59 96 GLU A N 1
ATOM 762 C CA . GLU A 1 96 ? -2.532 -23.809 -35.013 1.00 47.59 96 GLU A CA 1
ATOM 763 C C . GLU A 1 96 ? -1.444 -23.098 -34.211 1.00 47.59 96 GLU A C 1
ATOM 765 O O . GLU A 1 96 ? -0.632 -22.340 -34.742 1.00 47.59 96 GLU A O 1
ATOM 770 N N . MET A 1 97 ? -1.515 -23.302 -32.895 1.00 42.66 97 MET A N 1
ATOM 771 C CA . MET A 1 97 ? -0.600 -22.766 -31.893 1.00 42.66 97 MET A CA 1
ATOM 772 C C . MET A 1 97 ? 0.840 -23.148 -32.270 1.00 42.66 97 MET A C 1
ATOM 774 O O . MET A 1 97 ? 1.067 -24.316 -32.585 1.00 42.66 97 MET A O 1
ATOM 778 N N . PRO A 1 98 ? 1.810 -22.213 -32.274 1.00 48.62 98 PRO A N 1
ATOM 779 C CA . PRO A 1 98 ? 3.155 -22.530 -32.729 1.00 48.62 98 PRO A CA 1
ATOM 780 C C . PRO A 1 98 ? 3.763 -23.603 -31.829 1.00 48.62 98 PRO A C 1
ATOM 782 O O . PRO A 1 98 ? 3.729 -23.498 -30.599 1.00 48.62 98 PRO A O 1
ATOM 785 N N . GLU A 1 99 ? 4.310 -24.640 -32.460 1.00 60.03 99 GLU A N 1
ATOM 786 C CA . GLU A 1 99 ? 5.141 -25.629 -31.791 1.00 60.03 99 GLU A CA 1
ATOM 787 C C . GLU A 1 99 ? 6.203 -24.910 -30.951 1.00 60.03 99 GLU A C 1
ATOM 789 O O . GLU A 1 99 ? 6.769 -23.896 -31.369 1.00 60.03 99 GLU A O 1
ATOM 794 N N . ASN A 1 100 ? 6.421 -25.414 -29.732 1.00 65.81 100 ASN A N 1
ATOM 795 C CA . ASN A 1 100 ? 7.388 -24.878 -28.780 1.00 65.81 100 ASN A CA 1
ATOM 796 C C . ASN A 1 100 ? 8.700 -24.566 -29.519 1.00 65.81 100 ASN A C 1
ATOM 798 O O . ASN A 1 100 ? 9.254 -25.465 -30.143 1.00 65.81 100 ASN A O 1
ATOM 802 N N . LEU A 1 101 ? 9.194 -23.322 -29.461 1.00 62.56 101 LEU A N 1
ATOM 803 C CA . LEU A 1 101 ? 10.407 -22.896 -30.177 1.00 62.56 101 LEU A CA 1
ATOM 804 C C . LEU A 1 101 ? 11.587 -23.864 -29.968 1.00 62.56 101 LEU A C 1
ATOM 806 O O . LEU A 1 101 ? 12.380 -24.081 -30.881 1.00 62.56 101 LEU A O 1
ATOM 810 N N . ASN A 1 102 ? 11.678 -24.499 -28.792 1.00 65.31 102 ASN A N 1
ATOM 811 C CA . ASN A 1 102 ? 12.692 -25.519 -28.529 1.00 65.31 102 ASN A CA 1
ATOM 812 C C . ASN A 1 102 ? 12.564 -26.743 -29.441 1.00 65.31 102 ASN A C 1
ATOM 814 O O . ASN A 1 102 ? 13.582 -27.311 -29.822 1.00 65.31 102 ASN A O 1
ATOM 818 N N . LEU A 1 103 ? 11.347 -27.158 -29.791 1.00 65.56 103 LEU A N 1
ATOM 819 C CA . LEU A 1 103 ? 11.105 -28.288 -30.682 1.00 65.56 103 LEU A CA 1
ATOM 820 C C . LEU A 1 103 ? 11.570 -27.967 -32.106 1.00 65.56 103 LEU A C 1
ATOM 822 O O . LEU A 1 103 ? 12.260 -28.785 -32.709 1.00 65.56 103 LEU A O 1
ATOM 826 N N . GLN A 1 104 ? 11.298 -26.753 -32.594 1.00 71.75 104 GLN A N 1
ATOM 827 C CA . GLN A 1 104 ? 11.802 -26.298 -33.893 1.00 71.75 104 GLN A CA 1
ATOM 828 C C . GLN A 1 104 ? 13.331 -26.221 -33.916 1.00 71.75 104 GLN A C 1
ATOM 830 O O . GLN A 1 104 ? 13.950 -26.666 -34.878 1.00 71.75 104 GLN A O 1
ATOM 835 N N . ILE A 1 105 ? 13.958 -25.732 -32.839 1.00 74.50 105 ILE A N 1
ATOM 836 C CA . ILE A 1 105 ? 15.424 -25.720 -32.714 1.00 74.50 105 ILE A CA 1
ATOM 837 C C . ILE A 1 105 ? 15.976 -27.150 -32.753 1.00 74.50 105 ILE A C 1
ATOM 839 O O . ILE A 1 105 ? 16.941 -27.416 -33.467 1.00 74.50 105 ILE A O 1
ATOM 843 N N . GLN A 1 106 ? 15.361 -28.088 -32.030 1.00 73.81 106 GLN A N 1
ATOM 844 C CA . GLN A 1 106 ? 15.801 -29.486 -32.014 1.00 73.81 106 GLN A CA 1
ATOM 845 C C . GLN A 1 106 ? 15.646 -30.167 -33.376 1.00 73.81 106 GLN A C 1
ATOM 847 O O . GLN A 1 106 ? 16.557 -30.875 -33.800 1.00 73.81 106 GLN A O 1
ATOM 852 N N . GLN A 1 107 ? 14.538 -29.928 -34.078 1.00 78.19 107 GLN A N 1
ATOM 853 C CA . GLN A 1 107 ? 14.320 -30.442 -35.431 1.00 78.19 107 GLN A CA 1
ATOM 854 C C . GLN A 1 107 ? 15.347 -29.871 -36.420 1.00 78.19 107 GLN A C 1
ATOM 856 O O . GLN A 1 107 ? 15.918 -30.623 -37.209 1.00 78.19 107 GLN A O 1
ATOM 861 N N . LEU A 1 108 ? 15.651 -28.570 -36.338 1.00 81.50 108 LEU A N 1
ATOM 862 C CA . LEU A 1 108 ? 16.659 -27.941 -37.193 1.00 81.50 108 LEU A CA 1
ATOM 863 C C . LEU A 1 108 ? 18.053 -28.523 -36.928 1.00 81.50 108 LEU A C 1
ATOM 865 O O . LEU A 1 108 ? 18.760 -28.901 -37.861 1.00 81.50 108 LEU A O 1
ATOM 869 N N . LEU A 1 109 ? 18.428 -28.665 -35.654 1.00 78.12 109 LEU A N 1
ATOM 870 C CA . LEU A 1 109 ? 19.696 -29.277 -35.258 1.00 78.12 109 LEU A CA 1
ATOM 871 C C . LEU A 1 109 ? 19.793 -30.740 -35.709 1.00 78.12 109 LEU A C 1
ATOM 873 O O . LEU A 1 109 ? 20.865 -31.171 -36.128 1.00 78.12 109 LEU A O 1
ATOM 877 N N . ALA A 1 110 ? 18.690 -31.490 -35.661 1.00 78.44 110 ALA A N 1
ATOM 878 C CA . ALA A 1 110 ? 18.636 -32.857 -36.170 1.00 78.44 110 ALA A CA 1
ATOM 879 C C . ALA A 1 110 ? 18.840 -32.909 -37.693 1.00 78.44 110 ALA A C 1
ATOM 881 O O . ALA A 1 110 ? 19.556 -33.784 -38.170 1.00 78.44 110 ALA A O 1
ATOM 882 N N . SER A 1 111 ? 18.280 -31.948 -38.436 1.00 74.25 111 SER A N 1
ATOM 883 C CA . SER A 1 111 ? 18.404 -31.870 -39.900 1.00 74.25 111 SER A CA 1
ATOM 884 C C . SER A 1 111 ? 19.790 -31.443 -40.396 1.00 74.25 111 SER A C 1
ATOM 886 O O . SER A 1 111 ? 20.181 -31.798 -41.498 1.00 74.25 111 SER A O 1
ATOM 888 N N . ILE A 1 112 ? 20.549 -30.697 -39.587 1.00 80.88 112 ILE A N 1
ATOM 889 C CA . ILE A 1 112 ? 21.923 -30.276 -39.921 1.00 80.88 112 ILE A CA 1
ATOM 890 C C . ILE A 1 112 ? 22.937 -31.394 -39.614 1.00 80.88 112 ILE A C 1
ATOM 892 O O . ILE A 1 112 ? 24.056 -31.376 -40.121 1.00 80.88 112 ILE A O 1
ATOM 896 N N . LYS A 1 113 ? 22.570 -32.366 -38.768 1.00 68.38 113 LYS A N 1
ATOM 897 C CA . LYS A 1 113 ? 23.460 -33.447 -38.312 1.00 68.38 113 LYS A CA 1
ATOM 898 C C . LYS A 1 113 ? 23.412 -34.710 -39.193 1.00 68.38 113 LYS A C 1
ATOM 900 O O . LYS A 1 113 ? 24.073 -35.692 -38.856 1.00 68.38 113 LYS A O 1
ATOM 905 N N . THR A 1 114 ? 22.645 -34.696 -40.281 1.00 53.09 114 THR A N 1
ATOM 906 C CA . THR A 1 114 ? 22.627 -35.729 -41.335 1.00 53.09 114 THR A CA 1
ATOM 907 C C . THR A 1 114 ? 23.503 -35.320 -42.503 1.00 53.09 114 THR A C 1
ATOM 909 O O . THR A 1 114 ? 24.281 -36.176 -42.969 1.00 53.09 114 THR A O 1
#